Protein AF-A0A8T5MU36-F1 (afdb_monomer_lite)

Structure (mmCIF, N/CA/C/O backbone):
data_AF-A0A8T5MU36-F1
#
_entry.id   AF-A0A8T5MU36-F1
#
loop_
_atom_site.group_PDB
_atom_site.id
_atom_site.type_symbol
_atom_site.label_atom_id
_atom_site.label_alt_id
_atom_site.label_comp_id
_atom_site.label_asym_id
_atom_site.label_entity_id
_atom_site.label_seq_id
_atom_site.pdbx_PDB_ins_code
_atom_site.Cartn_x
_atom_site.Cartn_y
_atom_site.Cartn_z
_atom_site.occupancy
_atom_site.B_iso_or_equiv
_atom_site.auth_seq_id
_atom_site.auth_comp_id
_atom_site.auth_asym_id
_atom_site.auth_atom_id
_atom_site.pdbx_PDB_model_num
ATOM 1 N N . MET A 1 1 ? -24.229 -4.721 9.782 1.00 46.72 1 MET A N 1
ATOM 2 C CA . MET A 1 1 ? -22.905 -5.102 9.241 1.00 46.72 1 MET A CA 1
ATOM 3 C C . MET A 1 1 ? -22.011 -3.879 9.311 1.00 46.72 1 MET A C 1
ATOM 5 O O . MET A 1 1 ? -22.481 -2.811 8.937 1.00 46.72 1 MET A O 1
ATOM 9 N N . ALA A 1 2 ? -20.789 -3.992 9.836 1.00 59.25 2 ALA A N 1
ATOM 10 C CA . ALA A 1 2 ? -19.839 -2.880 9.791 1.00 59.25 2 ALA A CA 1
ATOM 11 C C . ALA A 1 2 ? -19.549 -2.546 8.319 1.00 59.25 2 ALA A C 1
ATOM 13 O O . ALA A 1 2 ? -19.263 -3.445 7.528 1.00 59.25 2 ALA A O 1
ATOM 14 N N . LYS A 1 3 ? -19.710 -1.279 7.935 1.00 72.56 3 LYS A N 1
ATOM 15 C CA . LYS A 1 3 ? -19.549 -0.833 6.549 1.00 72.56 3 LYS A CA 1
ATOM 16 C C . LYS A 1 3 ? -18.059 -0.871 6.200 1.00 72.56 3 LYS A C 1
ATOM 18 O O . LYS A 1 3 ? -17.286 -0.122 6.789 1.00 72.56 3 LYS A O 1
ATOM 23 N N . MET A 1 4 ? -17.661 -1.756 5.287 1.00 86.50 4 MET A N 1
ATOM 24 C CA . MET A 1 4 ? -16.295 -1.768 4.759 1.00 86.50 4 MET A CA 1
ATOM 25 C C . MET A 1 4 ? -16.095 -0.571 3.830 1.00 86.50 4 MET A C 1
ATOM 27 O O . MET A 1 4 ? -16.932 -0.320 2.961 1.00 86.50 4 MET A O 1
ATOM 31 N N . ARG A 1 5 ? -14.985 0.144 4.008 1.00 92.50 5 ARG A N 1
ATOM 32 C CA . ARG A 1 5 ? -14.597 1.302 3.191 1.00 92.50 5 ARG A CA 1
ATOM 33 C C . ARG A 1 5 ? -13.233 1.063 2.566 1.00 92.50 5 ARG A C 1
ATOM 35 O O . ARG A 1 5 ? -12.329 0.570 3.240 1.00 92.50 5 ARG A O 1
ATOM 42 N N . LEU A 1 6 ? -13.089 1.425 1.294 1.00 96.31 6 LEU A N 1
ATOM 43 C CA . LEU A 1 6 ? -11.817 1.375 0.583 1.00 96.31 6 LEU A CA 1
ATOM 44 C C . LEU A 1 6 ? -11.252 2.789 0.437 1.00 96.31 6 LEU A C 1
ATOM 46 O O . LEU A 1 6 ? -11.824 3.627 -0.255 1.00 96.31 6 LEU A O 1
ATOM 50 N N . LEU A 1 7 ? -10.113 3.038 1.070 1.00 96.75 7 LEU A N 1
ATOM 51 C CA . LEU A 1 7 ? -9.320 4.247 0.880 1.00 96.75 7 LEU A CA 1
ATOM 52 C C . LEU A 1 7 ? -8.248 3.957 -0.172 1.00 96.75 7 LEU A C 1
ATOM 54 O O . LEU A 1 7 ? -7.562 2.938 -0.077 1.00 96.75 7 LEU A O 1
ATOM 58 N N . ILE A 1 8 ? -8.107 4.831 -1.164 1.00 97.56 8 ILE A N 1
ATOM 59 C CA . ILE A 1 8 ? -7.139 4.681 -2.261 1.00 97.56 8 ILE A CA 1
ATOM 60 C C . ILE A 1 8 ? -6.210 5.893 -2.269 1.00 97.56 8 ILE A C 1
ATOM 62 O O . ILE A 1 8 ? -6.695 7.029 -2.225 1.00 97.56 8 ILE A O 1
ATOM 66 N N . ASP A 1 9 ? -4.896 5.665 -2.342 1.00 97.00 9 ASP A N 1
ATOM 67 C CA . ASP A 1 9 ? -3.936 6.760 -2.509 1.00 97.00 9 ASP A CA 1
ATOM 68 C C . ASP A 1 9 ? -4.159 7.452 -3.864 1.00 97.00 9 ASP A C 1
ATOM 70 O O . ASP A 1 9 ? -4.296 6.807 -4.905 1.00 97.00 9 ASP A O 1
ATOM 74 N N . HIS A 1 10 ? -4.204 8.784 -3.870 1.00 94.81 10 HIS A N 1
ATOM 75 C CA . HIS A 1 10 ? -4.438 9.585 -5.078 1.00 94.81 10 HIS A CA 1
ATOM 76 C C . HIS A 1 10 ? -3.373 9.411 -6.165 1.00 94.81 10 HIS A C 1
ATOM 78 O O . HIS A 1 10 ? -3.627 9.774 -7.314 1.00 94.81 10 HIS A O 1
ATOM 84 N N . ARG A 1 11 ? -2.214 8.835 -5.825 1.00 94.00 11 ARG A N 1
ATOM 85 C CA . ARG A 1 11 ? -1.151 8.495 -6.775 1.00 94.00 11 ARG A CA 1
ATOM 86 C C . ARG A 1 11 ? -1.491 7.280 -7.640 1.00 94.00 11 ARG A C 1
ATOM 88 O O . ARG A 1 11 ? -0.823 7.076 -8.653 1.00 94.00 11 ARG A O 1
ATOM 95 N N . GLU A 1 12 ? -2.509 6.491 -7.287 1.00 94.00 12 GLU A N 1
ATOM 96 C CA . GLU A 1 12 ? -2.952 5.357 -8.101 1.00 94.00 12 GLU A CA 1
ATOM 97 C C . GLU A 1 12 ? -3.671 5.798 -9.385 1.00 94.00 12 GLU A C 1
ATOM 99 O O . GLU A 1 12 ? -4.338 6.828 -9.463 1.00 94.00 12 GLU A O 1
ATOM 104 N N . GLY A 1 13 ? -3.555 4.981 -10.435 1.00 90.00 13 GLY A N 1
ATOM 105 C CA . GLY A 1 13 ? -4.100 5.314 -11.751 1.00 90.00 13 GLY A CA 1
ATOM 106 C C . GLY A 1 13 ? -5.635 5.308 -11.816 1.00 90.00 13 GLY A C 1
ATOM 107 O O . GLY A 1 13 ? -6.292 4.406 -11.290 1.00 90.00 13 GLY A O 1
ATOM 108 N N . ASN A 1 14 ? -6.202 6.244 -12.591 1.00 90.75 14 ASN A N 1
ATOM 109 C CA . ASN A 1 14 ? -7.654 6.432 -12.781 1.00 90.75 14 ASN A CA 1
ATOM 110 C C . ASN A 1 14 ? -8.429 5.138 -13.078 1.00 90.75 14 ASN A C 1
ATOM 112 O O . ASN A 1 14 ? -9.508 4.925 -12.533 1.00 90.75 14 ASN A O 1
ATOM 116 N N . ARG A 1 15 ? -7.867 4.231 -13.889 1.00 91.19 15 ARG A N 1
ATOM 117 C CA . ARG A 1 15 ? -8.527 2.965 -14.247 1.00 91.19 15 ARG A CA 1
ATOM 118 C C . ARG A 1 15 ? -8.830 2.084 -13.029 1.00 91.19 15 ARG A C 1
ATOM 120 O O . ARG A 1 15 ? -9.864 1.426 -12.999 1.00 91.19 15 ARG A O 1
ATOM 127 N N . ILE A 1 16 ? -7.940 2.044 -12.040 1.00 91.00 16 ILE A N 1
ATOM 128 C CA . ILE A 1 16 ? -8.125 1.220 -10.835 1.00 91.00 16 ILE A CA 1
ATOM 129 C C . ILE A 1 16 ? -9.203 1.830 -9.953 1.00 91.00 16 ILE A C 1
ATOM 131 O O . ILE A 1 16 ? -10.087 1.122 -9.479 1.00 91.00 16 ILE A O 1
ATOM 135 N N . ILE A 1 17 ? -9.163 3.153 -9.807 1.00 92.19 17 ILE A N 1
ATOM 136 C CA . ILE A 1 17 ? -10.149 3.927 -9.055 1.00 92.19 17 ILE A CA 1
ATOM 137 C C . ILE A 1 17 ? -11.550 3.716 -9.645 1.00 92.19 17 ILE A C 1
ATOM 139 O O . ILE A 1 17 ? -12.504 3.464 -8.911 1.00 92.19 17 ILE A O 1
ATOM 143 N N . GLU A 1 18 ? -11.685 3.774 -10.971 1.00 93.69 18 GLU A N 1
ATOM 144 C CA . GLU A 1 18 ? -12.955 3.538 -11.664 1.00 93.69 18 GLU A CA 1
ATOM 145 C C . GLU A 1 18 ? -13.490 2.121 -11.461 1.00 93.69 18 GLU A C 1
ATOM 147 O O . GLU A 1 18 ? -14.691 1.947 -11.257 1.00 93.69 18 GLU A O 1
ATOM 152 N N . VAL A 1 19 ? -12.621 1.107 -11.505 1.00 93.19 19 VAL A N 1
ATOM 153 C CA . VAL A 1 19 ? -13.018 -0.283 -11.239 1.00 93.19 19 VAL A CA 1
ATOM 154 C C . VAL A 1 19 ? -13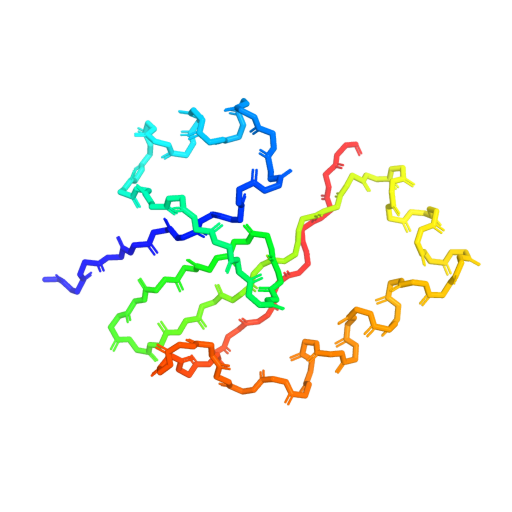.457 -0.443 -9.786 1.00 93.19 19 VAL A C 1
ATOM 156 O O . VAL A 1 19 ? -14.522 -1.000 -9.535 1.00 93.19 19 VAL A O 1
ATOM 159 N N . ALA A 1 20 ? -12.692 0.093 -8.836 1.00 92.94 20 ALA A N 1
ATOM 160 C CA . ALA A 1 20 ? -13.003 0.013 -7.413 1.00 92.94 20 ALA A CA 1
ATOM 161 C C . ALA A 1 20 ? -14.360 0.659 -7.080 1.00 92.94 20 ALA A C 1
ATOM 163 O O . ALA A 1 20 ? -15.180 0.049 -6.393 1.00 92.94 20 ALA A O 1
ATOM 164 N N . LYS A 1 21 ? -14.652 1.835 -7.655 1.00 92.88 21 LYS A N 1
ATOM 165 C CA . LYS A 1 21 ? -15.935 2.546 -7.486 1.00 92.88 21 LYS A CA 1
ATOM 166 C C . LYS A 1 21 ? -17.157 1.754 -7.963 1.00 92.88 21 LYS A C 1
ATOM 168 O O . LYS A 1 21 ? -18.268 2.051 -7.539 1.00 92.88 21 LYS A O 1
ATOM 173 N N . ARG A 1 22 ? -16.981 0.766 -8.849 1.00 93.75 22 ARG A N 1
ATOM 174 C CA . ARG A 1 22 ? -18.067 -0.123 -9.311 1.00 93.75 22 ARG A CA 1
ATOM 175 C C . ARG A 1 22 ? -18.327 -1.293 -8.360 1.00 93.75 22 ARG A C 1
ATOM 177 O O . ARG A 1 22 ? -19.326 -1.983 -8.530 1.00 93.75 22 ARG A O 1
ATOM 184 N N . ILE A 1 23 ? -17.428 -1.537 -7.407 1.00 90.00 23 ILE A N 1
ATOM 185 C CA . ILE A 1 23 ? -17.443 -2.710 -6.525 1.00 90.00 23 ILE A CA 1
ATOM 186 C C . ILE A 1 23 ? -17.800 -2.309 -5.090 1.00 90.00 23 ILE A C 1
ATOM 188 O O . ILE A 1 23 ? -18.555 -3.020 -4.429 1.00 90.00 23 ILE A O 1
ATOM 192 N N . CYS A 1 24 ? -17.269 -1.189 -4.594 1.00 89.75 24 CYS A N 1
ATOM 193 C CA . CYS A 1 24 ? -17.457 -0.762 -3.209 1.00 89.75 24 CYS A CA 1
ATOM 194 C C . CYS A 1 24 ? -17.424 0.766 -3.039 1.00 89.75 24 CYS A C 1
ATOM 196 O O . CYS A 1 24 ? -17.182 1.521 -3.980 1.00 89.75 24 CYS A O 1
ATOM 198 N N . GLU A 1 25 ? -17.685 1.223 -1.810 1.00 90.94 25 GLU A N 1
ATOM 199 C CA . GLU A 1 25 ? -17.502 2.622 -1.426 1.00 90.94 25 GLU A CA 1
ATOM 200 C C . GLU A 1 25 ? -16.010 2.966 -1.387 1.00 90.94 25 GLU A C 1
ATOM 202 O O . GLU A 1 25 ? -15.239 2.364 -0.632 1.00 90.94 25 GLU A O 1
ATOM 207 N N . VAL A 1 26 ? -15.629 3.949 -2.204 1.00 94.31 26 VAL A N 1
ATOM 208 C CA . VAL A 1 26 ? -14.249 4.395 -2.387 1.00 94.31 26 VAL A CA 1
ATOM 209 C C . VAL A 1 26 ? -14.093 5.833 -1.931 1.00 94.31 26 VAL A C 1
ATOM 211 O O . VAL A 1 26 ? -14.862 6.706 -2.335 1.00 94.31 26 VAL A O 1
ATOM 214 N N . GLU A 1 27 ? 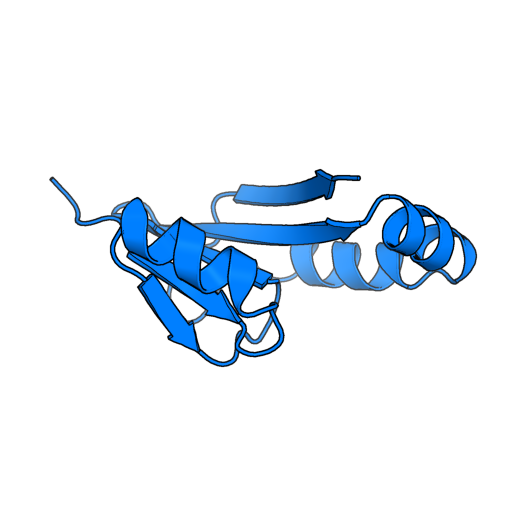-13.031 6.089 -1.181 1.00 95.50 27 GLU A N 1
ATOM 215 C CA . GLU A 1 27 ? -12.577 7.426 -0.831 1.00 95.50 27 GLU A CA 1
ATOM 216 C C . GLU A 1 27 ? -11.131 7.619 -1.300 1.00 95.50 27 GLU A C 1
ATOM 218 O O . GLU A 1 27 ? -10.244 6.818 -1.008 1.00 95.50 27 GLU A O 1
ATOM 223 N N . MET A 1 28 ? -10.904 8.682 -2.068 1.00 96.00 28 MET A N 1
ATOM 224 C CA . MET A 1 28 ? -9.574 9.052 -2.547 1.00 96.00 28 MET A CA 1
ATOM 225 C C . MET A 1 28 ? -8.893 9.926 -1.505 1.00 96.00 28 MET A C 1
ATOM 227 O O . MET A 1 28 ? -9.450 10.944 -1.097 1.00 96.00 28 MET A O 1
ATOM 231 N N . VAL A 1 29 ? -7.683 9.557 -1.107 1.00 96.44 29 VAL A N 1
ATOM 232 C CA . VAL A 1 29 ? -6.944 10.217 -0.026 1.00 96.44 29 VAL A CA 1
ATOM 233 C C . VAL A 1 29 ? -5.445 10.235 -0.324 1.00 96.44 29 VAL A C 1
ATOM 235 O O . VAL A 1 29 ? -4.991 9.645 -1.297 1.00 96.44 29 VAL A O 1
ATOM 238 N N . GLN A 1 30 ? -4.650 10.907 0.506 1.00 96.19 30 GLN A N 1
ATOM 239 C CA . GLN A 1 30 ? -3.194 10.755 0.489 1.00 96.19 30 GLN A CA 1
ATOM 240 C C . GLN A 1 30 ? -2.782 9.829 1.628 1.00 96.19 30 GLN A C 1
ATOM 242 O O . GLN A 1 30 ? -2.718 10.269 2.776 1.00 96.19 30 GLN A O 1
ATOM 247 N N . LEU A 1 31 ? -2.509 8.560 1.333 1.00 96.50 31 LEU A N 1
ATOM 248 C CA . LEU A 1 31 ? -2.117 7.607 2.360 1.00 96.50 31 LEU A CA 1
ATOM 249 C C . LEU A 1 31 ? -0.687 7.912 2.844 1.00 96.50 31 LEU A C 1
ATOM 251 O O . LEU A 1 31 ? 0.202 8.251 2.053 1.00 96.50 31 LEU A O 1
ATOM 255 N N . PRO A 1 32 ? -0.422 7.787 4.158 1.00 94.56 32 PRO A N 1
ATOM 256 C CA . PRO A 1 32 ? 0.943 7.860 4.673 1.00 94.56 32 PRO A CA 1
ATOM 257 C C . PRO A 1 32 ? 1.772 6.628 4.268 1.00 94.56 32 PRO A C 1
ATOM 259 O O . PRO A 1 32 ? 3.008 6.692 4.253 1.00 94.56 32 PRO A O 1
ATOM 262 N N . LEU A 1 33 ? 1.098 5.511 3.963 1.00 94.88 33 LEU A N 1
ATOM 263 C CA . LEU A 1 33 ? 1.701 4.233 3.610 1.00 94.88 33 LEU A CA 1
ATOM 264 C C . LEU A 1 33 ? 0.735 3.347 2.808 1.00 94.88 33 LEU A C 1
ATOM 266 O O . LEU A 1 33 ? -0.430 3.217 3.180 1.00 94.88 33 LEU A O 1
ATOM 270 N N . GLY A 1 34 ? 1.266 2.691 1.775 1.00 96.31 34 GLY A N 1
ATOM 271 C CA . GLY A 1 34 ? 0.525 1.817 0.869 1.00 96.31 34 GLY A CA 1
ATOM 272 C C . GLY A 1 34 ? -0.329 2.553 -0.151 1.00 96.31 34 GLY A C 1
ATOM 273 O O . GLY A 1 34 ? -0.463 3.774 -0.114 1.00 96.31 34 GLY A O 1
ATOM 274 N N . ASP A 1 35 ? -0.895 1.769 -1.061 1.00 97.06 35 ASP A N 1
ATOM 275 C CA . ASP A 1 35 ? -1.701 2.256 -2.182 1.00 97.06 35 ASP A CA 1
ATOM 276 C C . ASP A 1 35 ? -3.201 2.109 -1.892 1.00 97.06 35 ASP A C 1
ATOM 278 O O . ASP A 1 35 ? -4.023 2.873 -2.399 1.00 97.06 35 ASP A O 1
ATOM 282 N N . PHE A 1 36 ? -3.561 1.156 -1.022 1.00 97.38 36 PHE A N 1
ATOM 283 C CA . PHE A 1 36 ? -4.930 0.951 -0.554 1.00 97.38 36 PHE A CA 1
ATOM 284 C C . PHE A 1 36 ? -4.974 0.680 0.950 1.00 97.38 36 PHE A C 1
ATOM 286 O O . PHE A 1 36 ? -4.118 -0.019 1.499 1.00 97.38 36 PHE A O 1
ATOM 293 N N . LEU A 1 37 ? -6.033 1.158 1.600 1.00 97.44 37 LEU A N 1
ATOM 294 C CA . LEU A 1 37 ? -6.375 0.813 2.976 1.00 97.44 37 LEU A CA 1
ATOM 295 C C . LEU A 1 37 ? -7.843 0.377 3.030 1.00 97.44 37 LEU A C 1
ATOM 297 O O . LEU A 1 37 ? -8.752 1.165 2.771 1.00 97.44 37 LEU A O 1
ATOM 301 N N . ILE A 1 38 ? -8.076 -0.893 3.354 1.00 96.12 38 ILE A N 1
ATOM 302 C CA . ILE A 1 38 ? -9.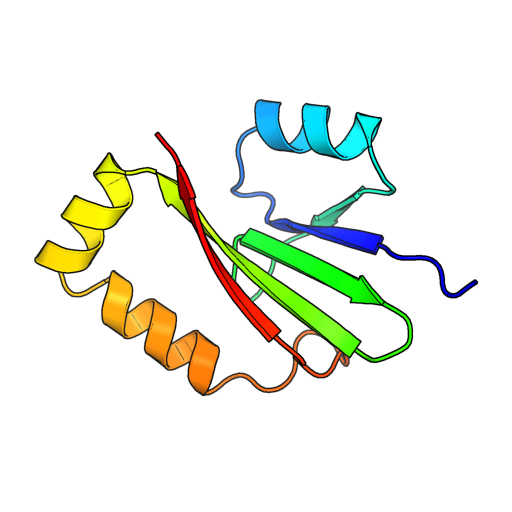420 -1.426 3.592 1.00 96.12 38 ILE A CA 1
ATOM 303 C C . ILE A 1 38 ? -9.712 -1.274 5.076 1.00 96.12 38 ILE A C 1
ATOM 305 O O . ILE A 1 38 ? -9.032 -1.886 5.897 1.00 96.12 38 ILE A O 1
ATOM 309 N N . VAL A 1 39 ? -10.728 -0.487 5.411 1.00 94.94 39 VAL A N 1
ATOM 310 C CA . VAL A 1 39 ? -11.166 -0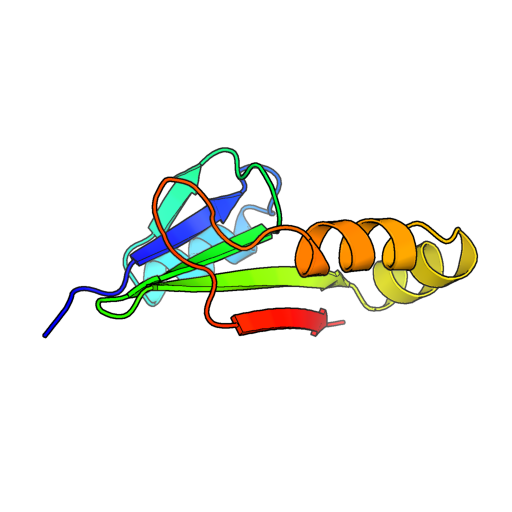.257 6.790 1.00 94.94 39 VAL A CA 1
ATOM 311 C C . VAL A 1 39 ? -12.428 -1.069 7.060 1.00 94.94 39 VAL A C 1
ATOM 313 O O . VAL A 1 39 ? -13.407 -0.979 6.313 1.00 94.94 39 VAL A O 1
ATOM 316 N N . GLY A 1 40 ? -12.398 -1.862 8.129 1.00 90.94 40 GLY A N 1
ATOM 317 C CA . GLY A 1 40 ? -13.502 -2.683 8.620 1.00 90.94 40 GLY A CA 1
ATOM 318 C C . GLY A 1 40 ? -13.764 -2.463 10.112 1.00 90.94 40 GLY A C 1
ATOM 319 O O . GLY A 1 40 ? -13.130 -1.635 10.760 1.00 90.94 40 GLY A O 1
ATOM 320 N N . GLY A 1 41 ? -14.727 -3.202 10.668 1.00 84.06 41 GLY A N 1
ATOM 321 C CA . GLY A 1 41 ? -15.117 -3.058 12.078 1.00 84.06 41 GLY A CA 1
ATOM 322 C C . GLY A 1 41 ? -14.064 -3.532 13.087 1.00 84.06 41 GLY A C 1
ATOM 323 O O . GLY A 1 41 ? -14.138 -3.162 14.252 1.00 84.06 41 GLY A O 1
ATOM 324 N N . ASP A 1 42 ? -13.101 -4.340 12.652 1.00 85.62 42 ASP A N 1
ATOM 325 C CA . ASP A 1 42 ? -12.052 -4.963 13.462 1.00 85.62 42 ASP A CA 1
ATOM 326 C C . ASP A 1 42 ? -10.651 -4.371 13.216 1.00 85.62 42 ASP A C 1
ATOM 328 O O . ASP A 1 42 ? -9.677 -4.860 13.784 1.00 85.62 42 ASP A O 1
ATOM 332 N N . GLY A 1 43 ? -10.535 -3.323 12.394 1.00 94.31 43 GLY A N 1
ATOM 333 C CA . GLY A 1 43 ? -9.272 -2.657 12.069 1.00 94.31 43 GLY A CA 1
ATOM 334 C C . GLY A 1 43 ? -9.111 -2.422 10.571 1.00 94.31 43 GLY A C 1
ATOM 335 O O . GLY A 1 43 ? -10.092 -2.229 9.847 1.00 94.31 43 GLY A O 1
ATOM 336 N N . ALA A 1 44 ? -7.865 -2.429 10.100 1.00 96.31 44 ALA A N 1
ATOM 337 C CA . ALA A 1 44 ? -7.541 -2.165 8.707 1.00 96.31 44 ALA A CA 1
ATOM 338 C C . ALA A 1 44 ? -6.585 -3.184 8.077 1.00 96.31 44 ALA A C 1
ATOM 340 O O . ALA A 1 44 ? -5.764 -3.830 8.735 1.00 96.31 44 ALA A O 1
ATOM 341 N N . VAL A 1 45 ? -6.685 -3.296 6.754 1.00 96.81 45 VAL A N 1
ATOM 342 C CA . VAL A 1 45 ? -5.750 -4.030 5.901 1.00 96.81 45 VAL A CA 1
ATOM 343 C C . VAL A 1 45 ? -5.084 -3.039 4.964 1.00 96.81 45 VAL A C 1
ATOM 345 O O . VAL A 1 45 ? -5.760 -2.412 4.149 1.00 96.81 45 VAL A O 1
ATOM 348 N N . VAL A 1 46 ? -3.764 -2.909 5.071 1.00 97.56 46 VAL A N 1
ATOM 349 C CA . VAL A 1 46 ? -2.970 -2.073 4.165 1.00 97.56 46 VAL A CA 1
ATOM 350 C C . VAL A 1 46 ? -2.459 -2.915 3.001 1.00 97.56 46 VAL A C 1
ATOM 352 O O . VAL A 1 46 ? -2.019 -4.056 3.187 1.00 97.56 46 VAL A O 1
ATOM 355 N N . ILE A 1 47 ? -2.524 -2.357 1.797 1.00 97.50 47 ILE A N 1
ATOM 356 C CA . ILE A 1 47 ? -2.128 -3.029 0.563 1.00 97.50 47 ILE A CA 1
ATOM 357 C C . ILE A 1 47 ? -1.143 -2.145 -0.199 1.00 97.50 47 ILE A C 1
ATOM 359 O O . ILE A 1 47 ? -1.438 -0.992 -0.501 1.00 97.50 47 ILE A O 1
ATOM 363 N N . GLU A 1 48 ? 0.010 -2.711 -0.539 1.00 97.50 48 GLU A N 1
ATOM 364 C CA . GLU A 1 48 ? 0.926 -2.186 -1.554 1.00 97.50 48 GLU A CA 1
ATOM 365 C C . GLU A 1 48 ? 0.649 -2.925 -2.866 1.00 97.50 48 GLU A C 1
ATOM 367 O O . GLU A 1 48 ? 0.666 -4.159 -2.907 1.00 97.50 48 GLU A O 1
ATOM 372 N N . ARG A 1 49 ? 0.429 -2.196 -3.953 1.00 96.31 49 ARG A N 1
ATOM 373 C CA . ARG A 1 49 ? 0.304 -2.736 -5.301 1.00 96.31 49 ARG A CA 1
ATOM 374 C C . ARG A 1 49 ? 1.584 -2.458 -6.077 1.00 96.31 49 ARG A C 1
ATOM 376 O O . ARG A 1 49 ? 2.157 -1.375 -6.053 1.00 96.31 49 ARG A O 1
ATOM 383 N N . LYS A 1 50 ? 2.037 -3.447 -6.840 1.00 96.12 50 LYS A N 1
ATOM 384 C CA . LYS A 1 50 ? 3.212 -3.297 -7.697 1.00 96.12 50 LYS A CA 1
ATOM 385 C C . LYS A 1 50 ? 3.006 -4.019 -9.017 1.00 96.12 50 LYS A C 1
ATOM 387 O O . LYS A 1 50 ? 2.466 -5.123 -9.044 1.00 96.12 50 LYS A O 1
ATOM 392 N N . THR A 1 51 ? 3.404 -3.392 -10.122 1.00 96.38 51 THR A N 1
ATOM 393 C CA . THR A 1 51 ? 3.478 -4.114 -11.398 1.00 96.38 51 THR A CA 1
ATOM 394 C C . THR A 1 51 ? 4.607 -5.151 -11.331 1.00 96.38 51 THR A C 1
ATOM 396 O O . THR A 1 51 ? 5.544 -4.977 -10.550 1.00 96.38 51 THR A O 1
ATOM 399 N N . SER A 1 52 ? 4.570 -6.213 -12.135 1.00 97.69 52 SER A N 1
ATOM 400 C CA . SER A 1 52 ? 5.667 -7.191 -12.209 1.00 97.69 52 SER A CA 1
ATOM 401 C C . SER A 1 52 ? 6.997 -6.534 -12.604 1.00 97.69 52 SER A C 1
ATOM 403 O O . SER A 1 52 ? 8.029 -6.803 -11.985 1.00 97.69 52 SER A O 1
ATOM 405 N N . ALA A 1 53 ? 6.964 -5.587 -13.546 1.00 97.50 53 ALA A N 1
ATOM 406 C CA . ALA A 1 53 ? 8.123 -4.777 -13.919 1.00 97.50 53 ALA A CA 1
ATOM 407 C C . ALA A 1 53 ? 8.642 -3.917 -12.748 1.00 97.50 53 ALA A C 1
ATOM 409 O O . ALA A 1 53 ? 9.839 -3.932 -12.448 1.00 97.50 53 ALA A O 1
ATOM 410 N N . ASP A 1 54 ? 7.757 -3.205 -12.040 1.00 96.94 54 ASP A N 1
ATOM 411 C CA . ASP A 1 54 ? 8.141 -2.396 -10.875 1.00 96.94 54 ASP A CA 1
ATOM 412 C C . ASP A 1 54 ? 8.654 -3.246 -9.721 1.00 96.94 54 ASP A C 1
ATOM 414 O O . ASP A 1 54 ? 9.559 -2.815 -9.005 1.00 96.94 54 ASP A O 1
ATOM 418 N N . PHE A 1 55 ? 8.102 -4.446 -9.538 1.00 98.25 55 PHE A N 1
ATOM 419 C CA . PHE A 1 55 ? 8.548 -5.389 -8.526 1.00 98.25 55 PHE A CA 1
ATOM 420 C C . PHE A 1 55 ? 10.007 -5.767 -8.775 1.00 98.25 55 PHE A C 1
ATOM 422 O O . PHE A 1 55 ? 10.847 -5.488 -7.918 1.00 98.25 55 PHE A O 1
ATOM 429 N N . VAL A 1 56 ? 10.339 -6.261 -9.973 1.00 98.12 56 VAL A N 1
ATOM 430 C CA . VAL A 1 56 ? 11.722 -6.603 -10.351 1.00 98.12 56 VAL A CA 1
ATOM 431 C C . VAL A 1 56 ? 12.657 -5.403 -10.184 1.00 98.12 56 VAL A C 1
ATOM 433 O O . VAL A 1 56 ? 13.721 -5.524 -9.573 1.00 98.12 56 VAL A O 1
ATOM 436 N N . ASN A 1 57 ? 12.250 -4.225 -10.665 1.00 98.12 57 ASN A N 1
ATOM 437 C CA . ASN A 1 57 ? 13.055 -3.009 -10.544 1.00 98.12 57 ASN A CA 1
ATOM 438 C C . ASN A 1 57 ? 13.284 -2.605 -9.077 1.00 98.12 57 ASN A C 1
ATOM 440 O O . ASN A 1 57 ? 14.397 -2.240 -8.706 1.00 98.12 57 ASN A O 1
ATOM 444 N N . SER A 1 58 ? 12.256 -2.702 -8.230 1.00 97.69 58 SER A N 1
ATOM 445 C CA . SER A 1 58 ? 12.326 -2.336 -6.808 1.00 97.69 58 SER A CA 1
ATOM 446 C C . SER A 1 58 ? 13.116 -3.322 -5.947 1.00 97.69 58 SER A C 1
ATOM 448 O O . SER A 1 58 ? 13.727 -2.906 -4.964 1.00 97.69 58 SER A O 1
ATOM 450 N N . VAL A 1 59 ? 13.139 -4.605 -6.319 1.00 97.88 59 VAL A N 1
ATOM 451 C CA . VAL A 1 59 ? 14.005 -5.613 -5.690 1.00 97.88 59 VAL A CA 1
ATOM 452 C C . VAL A 1 59 ? 15.466 -5.283 -5.982 1.00 97.88 59 VAL A C 1
ATOM 454 O O . VAL A 1 59 ? 16.282 -5.236 -5.065 1.00 97.88 59 VAL A O 1
ATOM 457 N N . ARG A 1 60 ? 15.793 -4.991 -7.249 1.00 98.00 60 ARG A N 1
ATOM 458 C CA . ARG A 1 60 ? 17.168 -4.683 -7.681 1.00 98.00 60 ARG A CA 1
ATOM 459 C C . ARG A 1 60 ? 17.728 -3.411 -7.050 1.00 98.00 60 ARG A C 1
ATOM 461 O O . ARG A 1 60 ? 18.928 -3.340 -6.816 1.00 98.00 60 ARG A O 1
ATOM 468 N N . SER A 1 61 ? 16.882 -2.414 -6.801 1.00 97.81 61 SER A N 1
ATOM 469 C CA . SER A 1 61 ? 17.289 -1.134 -6.211 1.00 97.81 61 SER A CA 1
ATOM 470 C C . SER A 1 61 ? 17.195 -1.086 -4.684 1.00 97.81 61 SER A C 1
ATOM 472 O O . SER A 1 61 ? 17.376 -0.017 -4.114 1.00 97.81 61 SER A O 1
ATOM 474 N N . ASN A 1 62 ? 16.871 -2.201 -4.018 1.00 97.75 62 ASN A N 1
ATOM 475 C CA . ASN A 1 62 ? 16.540 -2.290 -2.587 1.00 97.75 62 ASN A CA 1
ATOM 476 C C . ASN A 1 62 ? 15.306 -1.497 -2.121 1.00 97.75 62 ASN A C 1
ATOM 478 O O . ASN A 1 62 ? 14.874 -1.672 -0.979 1.00 97.75 62 ASN A O 1
ATOM 482 N N . ARG A 1 63 ? 14.671 -0.709 -2.999 1.00 97.19 63 ARG A N 1
ATOM 483 C CA . ARG A 1 63 ? 13.472 0.082 -2.687 1.00 97.19 63 ARG A CA 1
ATOM 484 C C . ARG A 1 63 ? 12.350 -0.773 -2.096 1.00 97.19 63 ARG A C 1
ATOM 486 O O . ARG A 1 63 ? 11.668 -0.321 -1.182 1.00 97.19 63 ARG A O 1
ATOM 493 N N . LEU A 1 64 ? 12.163 -2.007 -2.576 1.00 97.00 64 LEU A N 1
ATOM 494 C CA . LEU A 1 64 ? 11.129 -2.896 -2.037 1.00 97.00 64 LEU A CA 1
ATOM 495 C C . LEU A 1 64 ? 11.350 -3.186 -0.548 1.00 97.00 64 LEU A C 1
ATOM 497 O O . LEU A 1 64 ? 10.410 -3.126 0.239 1.00 97.00 64 LEU A O 1
ATOM 501 N N . TRP A 1 65 ? 12.584 -3.498 -0.159 1.00 96.81 65 TRP A N 1
ATOM 502 C CA . TRP A 1 65 ? 12.909 -3.886 1.212 1.00 96.81 65 TRP A CA 1
ATOM 503 C C . TRP A 1 65 ? 12.686 -2.733 2.188 1.00 96.81 65 TRP A C 1
ATOM 505 O O . TRP A 1 65 ? 12.124 -2.935 3.262 1.00 96.81 65 TRP 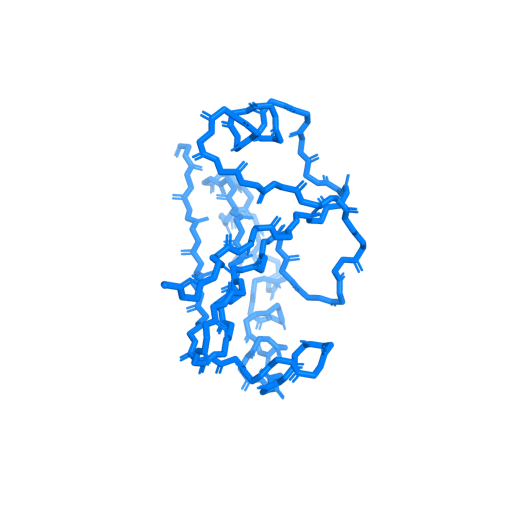A O 1
ATOM 515 N N . GLU A 1 66 ? 13.044 -1.513 1.787 1.00 96.31 66 GLU A N 1
ATOM 516 C CA . GLU A 1 66 ? 12.783 -0.297 2.562 1.00 96.31 66 GLU A CA 1
ATOM 517 C C . GLU A 1 66 ? 11.281 -0.051 2.752 1.00 96.31 66 GLU A C 1
ATOM 519 O O . GLU A 1 66 ? 10.835 0.267 3.858 1.00 96.31 66 GLU A O 1
ATOM 524 N N . GLN A 1 67 ? 10.485 -0.245 1.694 1.00 94.25 67 GLN A N 1
ATOM 525 C CA . GLN A 1 67 ? 9.027 -0.146 1.768 1.00 94.25 67 GLN A CA 1
ATOM 526 C C . GLN A 1 67 ? 8.453 -1.200 2.726 1.00 94.25 67 GLN A C 1
ATOM 528 O O . GLN A 1 67 ? 7.731 -0.845 3.656 1.00 94.25 67 GLN A O 1
ATOM 533 N N . LEU A 1 68 ? 8.823 -2.475 2.573 1.00 95.75 68 LEU A N 1
ATOM 534 C CA . LEU A 1 68 ? 8.332 -3.557 3.435 1.00 95.75 68 LEU A CA 1
ATOM 535 C C . LEU A 1 68 ? 8.729 -3.356 4.903 1.00 95.75 68 LEU A C 1
ATOM 537 O O . LEU A 1 68 ? 7.915 -3.594 5.794 1.00 95.75 68 LEU A O 1
ATOM 541 N N . LEU A 1 69 ? 9.934 -2.849 5.177 1.00 96.50 69 LEU A N 1
ATOM 542 C CA . LEU A 1 69 ? 10.357 -2.529 6.540 1.00 96.50 69 LEU A CA 1
ATOM 543 C C . LEU A 1 69 ? 9.479 -1.440 7.172 1.00 96.50 69 LEU A C 1
ATOM 545 O O . LEU A 1 69 ? 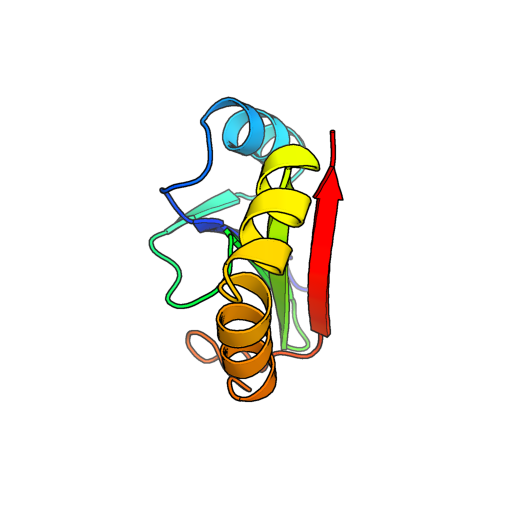9.148 -1.538 8.353 1.00 96.50 69 LEU A O 1
ATOM 549 N N . ARG A 1 70 ? 9.083 -0.416 6.404 1.00 95.44 70 ARG A N 1
ATOM 550 C CA . ARG A 1 70 ? 8.142 0.612 6.880 1.00 95.44 70 ARG A CA 1
ATOM 551 C C . ARG A 1 70 ? 6.779 0.004 7.195 1.00 95.44 70 ARG A C 1
ATOM 553 O O . ARG A 1 70 ? 6.260 0.261 8.272 1.00 95.44 70 ARG A O 1
ATOM 560 N N . PHE A 1 71 ? 6.259 -0.860 6.323 1.00 95.00 71 PHE A N 1
ATOM 561 C CA . PHE A 1 71 ? 5.018 -1.604 6.574 1.00 95.00 71 PHE A CA 1
ATOM 562 C C . PHE A 1 71 ? 5.075 -2.391 7.876 1.00 95.00 71 PHE A C 1
ATOM 564 O O . PHE A 1 71 ? 4.175 -2.259 8.700 1.00 95.00 71 PHE A O 1
ATOM 571 N N . MET A 1 72 ? 6.137 -3.163 8.096 1.00 94.62 72 MET A N 1
ATOM 572 C CA . MET A 1 72 ? 6.281 -3.984 9.302 1.00 94.62 72 MET A CA 1
ATOM 573 C C . MET A 1 72 ? 6.376 -3.167 10.596 1.00 94.62 72 MET A C 1
ATOM 575 O O . MET A 1 72 ? 6.043 -3.690 11.651 1.00 94.62 72 MET A O 1
ATOM 579 N N . LYS A 1 73 ? 6.823 -1.908 10.526 1.00 96.25 73 LYS A N 1
ATOM 580 C CA . LYS A 1 73 ? 6.951 -1.005 11.683 1.00 96.25 73 LYS A CA 1
ATOM 581 C C . LYS A 1 73 ? 5.706 -0.161 11.957 1.00 96.25 73 LYS A C 1
ATOM 583 O O . LYS A 1 73 ? 5.656 0.524 12.972 1.00 96.25 73 LYS A O 1
ATOM 588 N N . THR A 1 74 ? 4.749 -0.131 11.037 1.00 96.00 74 THR A N 1
ATOM 589 C CA . THR A 1 74 ? 3.532 0.669 11.175 1.00 96.00 74 THR A CA 1
ATOM 590 C C . THR A 1 74 ? 2.408 -0.223 11.661 1.00 96.00 74 THR A C 1
ATOM 592 O O . THR A 1 74 ? 1.957 -1.073 10.902 1.00 96.00 74 THR A O 1
ATOM 595 N N . ASP A 1 75 ? 1.948 -0.027 12.894 1.00 97.06 75 ASP A N 1
ATOM 596 C CA . ASP A 1 75 ? 0.837 -0.794 13.481 1.00 97.06 75 ASP A CA 1
ATOM 597 C C . ASP A 1 75 ? -0.517 -0.089 13.364 1.00 97.06 75 ASP A C 1
ATOM 599 O O . ASP A 1 75 ? -1.554 -0.710 13.570 1.00 97.06 75 ASP A O 1
ATOM 603 N N . GLU A 1 76 ? -0.527 1.185 12.975 1.00 96.44 76 GLU A N 1
ATOM 604 C CA . GLU A 1 76 ? -1.739 1.990 12.853 1.00 96.44 76 GLU A CA 1
ATOM 605 C C . GLU A 1 76 ? -1.624 2.987 11.693 1.00 96.44 76 GLU A C 1
ATOM 607 O O . GLU A 1 76 ? -0.569 3.592 11.481 1.00 96.44 76 GLU A O 1
ATOM 612 N N . ILE A 1 77 ? -2.718 3.188 10.954 1.00 95.06 77 ILE A N 1
ATOM 613 C CA . ILE A 1 77 ? -2.887 4.304 10.013 1.00 95.06 77 ILE A CA 1
ATOM 614 C C . ILE A 1 77 ? -4.206 5.006 10.348 1.00 95.06 77 ILE A C 1
ATOM 616 O O . ILE A 1 77 ? -5.262 4.384 10.310 1.00 95.06 77 ILE A O 1
ATOM 620 N N . TRP A 1 78 ? -4.144 6.306 10.657 1.00 92.38 78 TRP A N 1
ATOM 621 C CA . TRP A 1 78 ? -5.309 7.159 10.953 1.00 92.38 78 TRP A CA 1
ATOM 622 C C . TRP A 1 78 ? -6.262 6.613 12.029 1.00 92.38 78 TRP A C 1
ATOM 624 O O . TRP A 1 78 ? -7.479 6.663 11.860 1.00 92.38 78 TRP A O 1
ATOM 634 N N . GLY A 1 79 ? -5.732 6.087 13.135 1.00 92.44 79 GLY A N 1
ATOM 635 C CA . GLY A 1 79 ? -6.558 5.512 14.199 1.00 92.44 79 GLY A CA 1
ATOM 636 C C . GLY A 1 79 ? -7.027 4.082 13.931 1.00 92.44 79 GLY A C 1
ATOM 637 O O . GLY A 1 79 ? -7.666 3.490 14.798 1.00 92.44 79 GLY A O 1
ATOM 638 N N . TYR A 1 80 ? -6.731 3.506 12.760 1.00 94.44 80 TYR A N 1
ATOM 639 C CA . TYR A 1 80 ? -7.071 2.120 12.444 1.00 94.44 80 TYR A CA 1
ATOM 640 C C . TYR A 1 80 ? -5.867 1.204 12.648 1.00 94.44 80 TYR A C 1
ATOM 642 O O . TYR A 1 80 ? -4.865 1.311 11.935 1.00 94.44 80 TYR A O 1
ATOM 650 N N . GLU A 1 81 ? -5.992 0.264 13.584 1.00 96.94 81 GLU A N 1
ATOM 651 C CA . GLU A 1 81 ? -4.992 -0.780 13.810 1.00 96.94 81 GLU A CA 1
ATOM 652 C C . GLU A 1 81 ? -4.850 -1.672 12.565 1.00 96.94 81 GLU A C 1
ATOM 654 O O . GLU A 1 81 ? -5.835 -2.198 12.035 1.00 96.94 81 GLU A O 1
ATOM 659 N N . ILE A 1 82 ? -3.619 -1.876 12.100 1.00 97.06 82 ILE A N 1
ATOM 660 C CA . ILE A 1 82 ? -3.316 -2.701 10.932 1.00 97.06 82 ILE A CA 1
ATOM 661 C C . ILE A 1 82 ? -3.302 -4.174 11.332 1.00 97.06 82 ILE A C 1
ATOM 663 O O . ILE A 1 82 ? -2.345 -4.684 11.913 1.00 97.06 82 ILE A O 1
ATOM 667 N N . LYS A 1 83 ? -4.340 -4.899 10.919 1.00 96.69 83 LYS A N 1
ATOM 668 C CA . LYS A 1 83 ? -4.467 -6.344 11.145 1.00 96.69 83 LYS A CA 1
ATOM 669 C C . LYS A 1 83 ? -3.719 -7.169 10.108 1.00 96.69 83 LYS A C 1
ATOM 671 O O . LYS A 1 83 ? -3.262 -8.270 10.409 1.00 96.69 83 LYS A O 1
ATOM 676 N N . ARG A 1 84 ? -3.616 -6.676 8.869 1.00 95.81 84 ARG A N 1
ATOM 677 C CA . ARG A 1 84 ? -2.920 -7.367 7.771 1.00 95.81 84 ARG A CA 1
ATOM 678 C C . ARG A 1 84 ? -2.215 -6.385 6.845 1.00 95.81 84 ARG A C 1
ATOM 680 O O . ARG A 1 84 ? -2.665 -5.261 6.644 1.00 95.81 84 ARG A O 1
ATOM 687 N N . ARG A 1 85 ? -1.116 -6.860 6.262 1.00 97.31 85 ARG A N 1
ATOM 688 C CA . ARG A 1 85 ? -0.284 -6.157 5.282 1.00 97.31 85 ARG A CA 1
ATOM 689 C C . ARG A 1 85 ? -0.186 -7.056 4.059 1.00 97.31 85 ARG A C 1
ATOM 691 O O . ARG A 1 85 ? 0.178 -8.222 4.202 1.00 97.31 85 ARG A O 1
ATOM 698 N N . ILE A 1 86 ? -0.554 -6.553 2.889 1.00 97.62 86 ILE A N 1
ATOM 699 C CA . ILE A 1 86 ? -0.583 -7.340 1.653 1.00 97.62 86 ILE A CA 1
ATOM 700 C C . ILE A 1 86 ? 0.271 -6.636 0.603 1.00 97.62 86 ILE A C 1
ATOM 702 O O . ILE A 1 86 ? 0.124 -5.440 0.380 1.00 97.62 86 ILE A O 1
ATOM 706 N N . LEU A 1 87 ? 1.144 -7.391 -0.062 1.00 97.56 87 LEU A N 1
ATOM 707 C CA . LEU A 1 87 ? 1.793 -6.967 -1.298 1.00 97.56 87 LEU A CA 1
ATOM 708 C C . LEU A 1 87 ? 1.099 -7.676 -2.463 1.00 97.56 87 LEU A C 1
ATOM 710 O O . LEU A 1 87 ? 1.141 -8.902 -2.554 1.00 97.56 87 LEU A O 1
ATOM 714 N N . VAL A 1 88 ? 0.466 -6.914 -3.350 1.00 97.31 88 VAL A N 1
ATOM 715 C CA . VAL A 1 88 ? -0.153 -7.422 -4.578 1.00 97.31 88 VAL A CA 1
ATOM 716 C C . VAL A 1 88 ? 0.778 -7.143 -5.746 1.00 97.31 88 VAL A C 1
ATOM 718 O O . VAL A 1 88 ? 1.047 -5.989 -6.076 1.00 97.31 88 VAL A O 1
ATOM 721 N N . ILE A 1 89 ? 1.234 -8.206 -6.402 1.00 97.00 89 ILE A N 1
ATOM 722 C CA . ILE A 1 89 ? 2.004 -8.121 -7.644 1.00 97.00 89 ILE A CA 1
ATOM 723 C C . ILE A 1 89 ? 1.074 -8.501 -8.793 1.00 97.00 89 ILE A C 1
ATOM 725 O O . ILE A 1 89 ? 0.404 -9.531 -8.731 1.00 97.00 89 ILE A O 1
ATOM 729 N N . HIS A 1 90 ? 1.013 -7.669 -9.830 1.00 92.19 90 HIS A N 1
ATOM 730 C CA . HIS A 1 90 ? 0.184 -7.915 -11.014 1.00 92.19 90 HIS A CA 1
ATOM 731 C C . HIS A 1 90 ? 0.934 -7.524 -12.291 1.00 92.19 90 HIS A C 1
ATOM 733 O O . HIS A 1 90 ? 1.790 -6.641 -12.257 1.00 92.19 90 HIS A O 1
ATOM 739 N N . GLY A 1 91 ? 0.598 -8.151 -13.416 1.00 84.94 91 GLY A N 1
ATOM 740 C CA . GLY A 1 91 ? 1.202 -7.860 -14.721 1.00 84.94 91 GLY A CA 1
ATOM 741 C C . GLY A 1 91 ? 2.008 -9.005 -15.293 1.00 84.94 91 GLY A C 1
ATOM 742 O O . GLY A 1 91 ? 2.745 -9.655 -14.520 1.00 84.94 91 GLY A O 1
#

Foldseek 3Di:
DWFKEKEFEPPDDPVVVVVVVVPHHYDYDHWPAAGIWIQTPQFIEGEHEDEPVRVVVCVVVVVVVVNVVVVVPDQDTPNTGHPYYYYHYHD

Secondary structure (DSSP, 8-state):
----EEEEETTS-HHHHHHHHTTS-EEEE--SSSSEEEEETTEEEEEEEEEHHHHHHHHHTSHHHHHHHHHHH--EETTEEEEEEEEEEE-

Radius of gyration: 13.42 Å; chains: 1; bounding box: 40×19×29 Å

pLDDT: mean 93.83, std 7.27, range [46.72, 98.25]

Sequence (91 aa):
MAKMRLLIDHREGNRIIEVAKRICEVEMVQLPLGDFLIVGGDGAVVIERKTSADFVNSVRSNRLWEQLLRFMKTDEIWGYEIKRRILVIHG